Protein AF-A0A9X3HUL2-F1 (afdb_monomer_lite)

Sequence (38 aa):
YQAQIA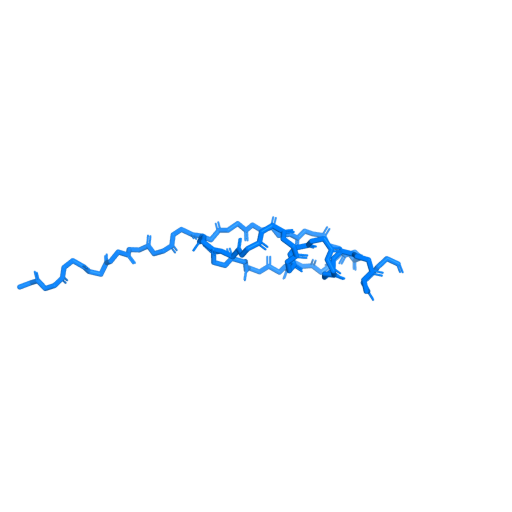TANMTLLVNDVELSIPQGTPATYLAELIGALS

Radius of gyration: 12.44 Å; chains: 1; bounding box: 20×14×39 Å

Structure (mmCIF, N/CA/C/O backbone):
data_AF-A0A9X3HUL2-F1
#
_entry.id   AF-A0A9X3HUL2-F1
#
loop_
_atom_site.group_PDB
_atom_site.id
_atom_site.type_symbol
_atom_site.label_atom_id
_atom_site.label_alt_id
_atom_site.label_comp_id
_atom_site.label_asym_id
_atom_site.label_entity_id
_atom_site.label_seq_id
_atom_site.pdbx_PDB_ins_code
_atom_site.Cartn_x
_atom_site.Cartn_y
_atom_site.Cartn_z
_atom_site.occupancy
_atom_site.B_iso_or_equiv
_atom_site.auth_seq_id
_atom_site.auth_comp_id
_atom_site.auth_asym_id
_atom_site.auth_atom_id
_atom_site.pdbx_PDB_model_num
ATOM 1 N N . TYR A 1 1 ? -10.660 7.397 28.254 1.00 43.47 1 TYR A N 1
ATOM 2 C CA . TYR A 1 1 ? -10.934 7.232 26.817 1.00 43.47 1 TYR A CA 1
ATOM 3 C C . TYR A 1 1 ? -9.704 7.671 26.048 1.00 43.47 1 TYR A C 1
ATOM 5 O O . TYR A 1 1 ? -9.475 8.865 25.921 1.00 43.47 1 TYR A O 1
ATOM 13 N N . GLN A 1 2 ? -8.862 6.731 25.616 1.00 48.66 2 GLN A N 1
ATOM 14 C CA . GLN A 1 2 ? -7.909 7.047 24.555 1.00 48.66 2 GLN A CA 1
ATOM 15 C C . GLN A 1 2 ? -8.756 7.179 23.293 1.00 48.66 2 GLN A C 1
ATOM 17 O O . GLN A 1 2 ? -9.480 6.245 22.951 1.00 48.66 2 GLN A O 1
ATOM 22 N N . ALA A 1 3 ? -8.766 8.357 22.672 1.00 55.81 3 ALA A N 1
ATOM 23 C CA . ALA A 1 3 ? -9.357 8.491 21.354 1.00 55.81 3 ALA A CA 1
ATOM 24 C C . ALA A 1 3 ? -8.592 7.518 20.456 1.00 55.81 3 ALA A C 1
ATOM 26 O O . ALA A 1 3 ? -7.403 7.725 20.211 1.00 55.81 3 ALA A O 1
ATOM 27 N N . GLN A 1 4 ? -9.236 6.430 20.019 1.00 57.88 4 GLN A N 1
ATOM 28 C CA . GLN A 1 4 ? -8.733 5.725 18.854 1.00 57.88 4 GLN A CA 1
ATOM 29 C C . GLN A 1 4 ? -8.762 6.795 17.764 1.00 57.88 4 GLN A C 1
ATOM 31 O O . GLN A 1 4 ? -9.829 7.278 17.379 1.00 57.88 4 GLN A O 1
ATOM 36 N N . ILE A 1 5 ? -7.597 7.291 17.360 1.00 58.38 5 ILE A N 1
ATOM 37 C CA . ILE A 1 5 ? -7.535 8.066 16.135 1.00 58.38 5 ILE A CA 1
ATOM 38 C C . ILE A 1 5 ? -7.926 7.033 15.095 1.00 58.38 5 ILE A C 1
ATOM 40 O O . ILE A 1 5 ? -7.156 6.109 14.844 1.00 58.38 5 ILE A O 1
ATOM 44 N N . ALA A 1 6 ? -9.157 7.115 14.589 1.00 61.19 6 ALA A N 1
ATOM 45 C CA . ALA A 1 6 ? -9.540 6.379 13.403 1.00 61.19 6 ALA A CA 1
ATOM 46 C C . ALA A 1 6 ? -8.556 6.849 12.336 1.00 61.19 6 ALA A C 1
ATOM 48 O O . ALA A 1 6 ? -8.681 7.956 11.811 1.00 61.19 6 ALA A O 1
ATOM 49 N N . THR A 1 7 ? -7.482 6.087 12.146 1.00 66.88 7 THR A N 1
ATOM 50 C CA . THR A 1 7 ? -6.493 6.386 11.128 1.00 66.88 7 THR A CA 1
ATOM 51 C C . THR A 1 7 ? -7.271 6.252 9.839 1.00 66.88 7 THR A C 1
ATOM 53 O O . THR A 1 7 ? -7.730 5.161 9.508 1.00 66.88 7 THR A O 1
ATOM 56 N N . ALA A 1 8 ? -7.568 7.380 9.194 1.00 82.81 8 ALA A N 1
ATOM 57 C CA . ALA A 1 8 ? -8.249 7.319 7.918 1.00 82.81 8 ALA A CA 1
ATOM 58 C C . ALA A 1 8 ? -7.376 6.476 6.974 1.00 82.81 8 ALA A C 1
ATOM 60 O O . ALA A 1 8 ? -6.149 6.465 7.087 1.00 82.81 8 ALA A O 1
ATOM 61 N N . ASN A 1 9 ? -7.999 5.734 6.072 1.00 90.06 9 ASN A N 1
ATOM 62 C CA . ASN A 1 9 ? -7.275 4.977 5.065 1.00 90.06 9 ASN A CA 1
ATOM 63 C C . ASN A 1 9 ? -7.517 5.631 3.705 1.00 90.06 9 ASN A C 1
ATOM 65 O O . ASN A 1 9 ? -8.605 6.135 3.431 1.00 90.06 9 ASN A O 1
ATOM 69 N N . MET A 1 10 ? -6.491 5.637 2.864 1.00 90.00 10 MET A N 1
ATOM 70 C CA . MET A 1 10 ? -6.585 5.917 1.435 1.00 90.00 10 MET A CA 1
ATOM 71 C C . MET A 1 10 ? -6.714 4.601 0.683 1.00 90.00 10 MET A C 1
ATOM 73 O O . MET A 1 10 ? -6.176 3.589 1.115 1.00 90.00 10 MET A O 1
ATOM 77 N N . THR A 1 11 ? -7.404 4.613 -0.451 1.00 91.94 11 THR A N 1
ATOM 78 C CA . THR A 1 11 ? -7.470 3.445 -1.337 1.00 91.94 11 THR A CA 1
ATOM 79 C C . THR A 1 11 ? -6.555 3.683 -2.529 1.00 91.94 11 THR A C 1
ATOM 81 O O . THR A 1 11 ? -6.656 4.723 -3.180 1.00 91.94 11 THR A O 1
ATOM 84 N N . LEU A 1 12 ? -5.655 2.738 -2.792 1.00 90.31 12 LEU A N 1
ATOM 85 C CA . LEU A 1 12 ? -4.835 2.688 -3.999 1.00 90.31 12 LEU A CA 1
ATOM 86 C C . LEU A 1 12 ? -5.373 1.560 -4.886 1.00 90.31 12 LEU A C 1
ATOM 88 O O . LEU A 1 12 ? -5.415 0.416 -4.444 1.00 90.31 12 LEU A O 1
ATOM 92 N N . LEU A 1 13 ? -5.783 1.879 -6.113 1.00 92.25 13 LEU A N 1
ATOM 93 C CA . LEU A 1 13 ? -6.242 0.893 -7.092 1.00 92.25 13 LEU A CA 1
ATOM 94 C C . LEU A 1 13 ? -5.119 0.613 -8.097 1.00 92.25 13 LEU A C 1
ATOM 96 O O . LEU A 1 13 ? -4.681 1.532 -8.792 1.00 92.25 13 LEU A O 1
ATOM 100 N N . VAL A 1 14 ? -4.656 -0.636 -8.172 1.00 89.00 14 VAL A N 1
ATOM 101 C CA . VAL A 1 14 ? -3.589 -1.072 -9.090 1.00 89.00 14 VAL A CA 1
ATOM 102 C C . VAL A 1 14 ? -3.954 -2.431 -9.676 1.00 89.00 14 VAL A C 1
ATOM 104 O O . VAL A 1 14 ? -4.208 -3.358 -8.918 1.00 89.00 14 VAL A O 1
ATOM 107 N N . ASN A 1 15 ? -3.964 -2.572 -11.006 1.00 88.88 15 ASN A N 1
ATOM 108 C CA . ASN A 1 15 ? -4.306 -3.830 -11.695 1.00 88.88 15 ASN A CA 1
ATOM 109 C C . ASN A 1 15 ? -5.613 -4.472 -11.179 1.00 88.88 15 ASN A C 1
ATOM 111 O O . ASN A 1 15 ? -5.644 -5.662 -10.880 1.00 88.88 15 ASN A O 1
ATOM 115 N N . ASP A 1 16 ? -6.662 -3.660 -11.000 1.00 89.75 16 ASP A N 1
ATOM 116 C CA . ASP A 1 16 ? -7.962 -4.065 -10.431 1.00 89.75 16 ASP A CA 1
ATOM 117 C C . ASP A 1 16 ? -7.914 -4.574 -8.972 1.00 89.75 16 ASP A C 1
ATOM 119 O O . ASP A 1 16 ? -8.907 -5.081 -8.447 1.00 89.75 16 ASP A O 1
ATOM 123 N N . VAL A 1 17 ? -6.783 -4.403 -8.280 1.00 90.69 17 VAL A N 1
ATOM 124 C CA . VAL A 1 17 ? -6.618 -4.690 -6.851 1.00 90.69 17 VAL A CA 1
ATOM 125 C C . VAL A 1 17 ? -6.725 -3.399 -6.046 1.00 90.69 17 VAL A C 1
ATOM 127 O O . VAL A 1 17 ? -5.999 -2.435 -6.290 1.00 90.69 17 VAL A O 1
ATOM 130 N N . GLU A 1 18 ? -7.606 -3.393 -5.046 1.00 94.31 18 GLU A N 1
ATOM 131 C CA . GLU A 1 18 ? -7.729 -2.309 -4.070 1.00 94.31 18 GLU A CA 1
ATOM 132 C C . GLU A 1 18 ? -6.838 -2.564 -2.851 1.00 94.31 18 GLU A C 1
ATOM 134 O O . GLU A 1 18 ? -6.961 -3.577 -2.159 1.00 94.31 18 GLU A O 1
ATOM 139 N N . LEU A 1 19 ? -5.958 -1.611 -2.553 1.00 91.94 19 LEU A N 1
ATOM 140 C CA . LEU A 1 19 ? -5.105 -1.617 -1.370 1.00 91.94 19 LEU A CA 1
ATOM 141 C C . LEU A 1 19 ? -5.534 -0.502 -0.415 1.00 91.94 19 LEU A C 1
ATOM 143 O O . LEU A 1 19 ? -5.563 0.673 -0.779 1.00 91.94 19 LEU A O 1
ATOM 147 N N . SER A 1 20 ? -5.832 -0.869 0.832 1.00 93.06 20 SER A N 1
ATOM 148 C CA . SER A 1 20 ? -6.129 0.081 1.906 1.00 93.06 20 SER A CA 1
ATOM 149 C C . SER A 1 20 ? -4.832 0.552 2.564 1.00 93.06 20 SER A C 1
ATOM 151 O O . SER A 1 20 ? -4.157 -0.218 3.245 1.00 93.06 20 SER A O 1
ATOM 153 N N . ILE A 1 21 ? -4.512 1.832 2.406 1.00 92.62 21 ILE A N 1
ATOM 154 C CA . ILE A 1 21 ? -3.281 2.461 2.877 1.00 92.62 21 ILE A CA 1
ATOM 155 C C . ILE A 1 21 ? -3.559 3.370 4.084 1.00 92.62 21 ILE A C 1
ATOM 157 O O . ILE A 1 21 ? -4.322 4.327 3.951 1.00 92.62 21 ILE A O 1
ATOM 161 N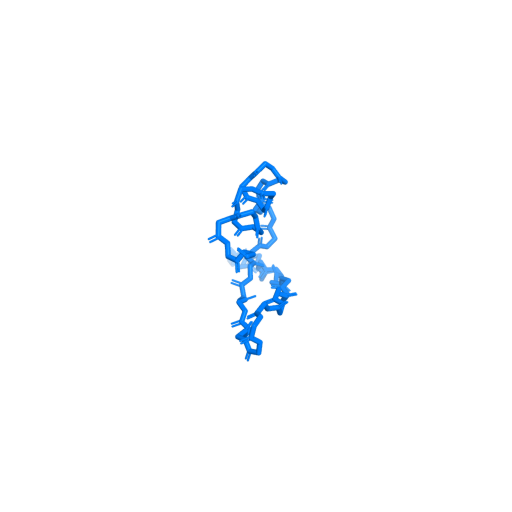 N . PRO A 1 22 ? -2.927 3.151 5.247 1.00 91.25 22 PRO A N 1
ATOM 162 C CA . PRO A 1 22 ? -3.095 4.028 6.405 1.00 91.25 22 PRO A CA 1
ATOM 163 C C . PRO A 1 22 ? -2.648 5.476 6.143 1.00 91.25 22 PRO A C 1
ATOM 165 O O . PRO A 1 22 ? -1.600 5.715 5.533 1.00 91.25 22 PRO A O 1
ATOM 168 N N . GLN A 1 23 ? -3.397 6.459 6.657 1.00 84.50 23 GLN A N 1
ATOM 169 C CA . GLN A 1 23 ? -2.922 7.844 6.751 1.00 84.50 23 GLN A CA 1
ATOM 170 C C . GLN A 1 23 ? -1.598 7.892 7.524 1.00 84.50 23 GLN A C 1
ATOM 172 O O . GLN A 1 23 ? -1.440 7.241 8.554 1.00 84.50 23 GLN A O 1
ATOM 177 N N . GLY A 1 24 ? -0.653 8.691 7.031 1.00 87.31 24 GLY A N 1
ATOM 178 C CA . GLY A 1 24 ? 0.703 8.762 7.580 1.00 87.31 24 GLY A CA 1
ATOM 179 C C . GLY A 1 24 ? 1.691 7.796 6.927 1.00 87.31 24 GLY A C 1
ATOM 180 O O . GLY A 1 24 ? 2.872 7.832 7.268 1.00 87.31 24 GLY A O 1
ATOM 181 N N . THR A 1 25 ? 1.248 6.985 5.958 1.00 90.00 25 THR A N 1
ATOM 182 C CA . THR A 1 25 ? 2.167 6.240 5.088 1.00 90.00 25 THR A CA 1
ATOM 183 C C . THR A 1 25 ? 3.100 7.226 4.372 1.00 90.00 25 THR A C 1
ATOM 185 O O . THR A 1 25 ? 2.610 8.156 3.723 1.00 90.00 25 THR A O 1
ATOM 188 N N . PRO A 1 26 ? 4.432 7.068 4.482 1.00 94.38 26 PRO A N 1
ATOM 189 C CA . PRO A 1 26 ? 5.380 7.966 3.836 1.00 94.38 26 PRO A CA 1
ATOM 190 C C . PRO A 1 26 ? 5.205 7.998 2.316 1.00 94.38 26 PRO A C 1
ATOM 192 O O . PRO A 1 26 ? 5.041 6.961 1.675 1.00 94.38 26 PRO A O 1
ATOM 195 N N . ALA A 1 27 ? 5.323 9.186 1.723 1.00 92.38 27 ALA A N 1
ATOM 196 C CA . ALA A 1 27 ? 5.217 9.353 0.273 1.00 92.38 27 ALA A CA 1
ATOM 197 C C . ALA A 1 27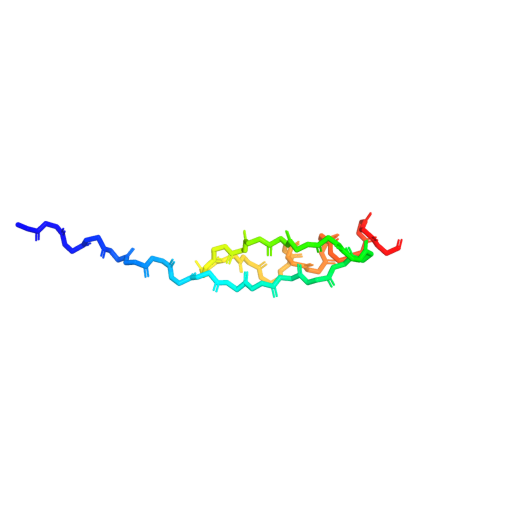 ? 6.292 8.569 -0.503 1.00 92.38 27 ALA A C 1
ATOM 199 O O . ALA A 1 27 ? 6.038 8.121 -1.616 1.00 92.38 27 ALA A O 1
ATOM 200 N N . THR A 1 28 ? 7.471 8.363 0.093 1.00 96.06 28 THR A N 1
ATOM 201 C CA . THR A 1 28 ? 8.537 7.541 -0.496 1.00 96.06 28 THR A CA 1
ATOM 202 C C . THR A 1 28 ? 8.095 6.091 -0.652 1.00 96.06 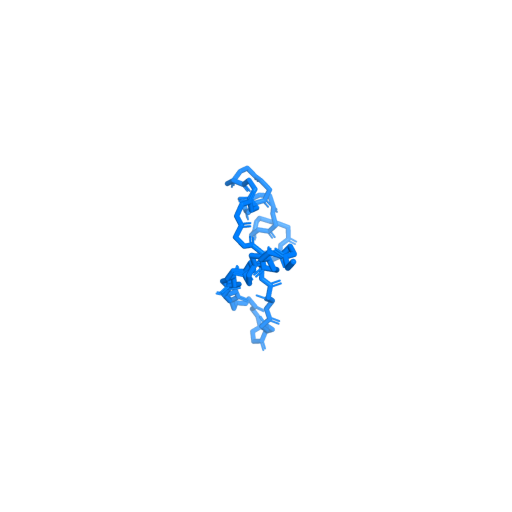28 THR A C 1
ATOM 204 O O . THR A 1 28 ? 8.210 5.541 -1.739 1.00 96.06 28 THR A O 1
ATOM 207 N N . TYR A 1 29 ? 7.488 5.521 0.391 1.00 93.31 29 TYR A N 1
ATOM 208 C CA . TYR A 1 29 ? 6.970 4.157 0.365 1.00 93.31 29 TYR A CA 1
ATOM 209 C C . TYR A 1 29 ? 5.839 3.999 -0.655 1.00 93.31 29 TYR A C 1
ATOM 211 O O . TYR A 1 29 ? 5.772 2.998 -1.358 1.00 93.31 29 TYR A O 1
ATOM 219 N N . LEU A 1 30 ? 4.970 5.009 -0.784 1.00 92.31 30 LEU A N 1
ATOM 220 C CA . LEU A 1 30 ? 3.937 5.024 -1.822 1.00 92.31 30 LEU A CA 1
ATOM 221 C C . LEU A 1 30 ? 4.540 4.984 -3.231 1.00 92.31 30 LEU A C 1
ATOM 223 O O . LEU A 1 30 ? 4.073 4.216 -4.066 1.00 92.31 30 LEU A O 1
ATOM 227 N N . ALA A 1 31 ? 5.576 5.783 -3.498 1.00 93.62 31 ALA A N 1
ATOM 228 C CA . ALA A 1 31 ? 6.242 5.798 -4.798 1.00 93.62 31 ALA A CA 1
ATOM 229 C C . ALA A 1 31 ? 6.932 4.459 -5.109 1.00 93.62 31 ALA A C 1
ATOM 231 O O . ALA A 1 31 ? 6.813 3.955 -6.226 1.00 93.62 31 ALA A O 1
ATOM 232 N N . GLU A 1 32 ? 7.600 3.862 -4.118 1.00 95.56 32 GLU A N 1
ATOM 233 C CA . GLU A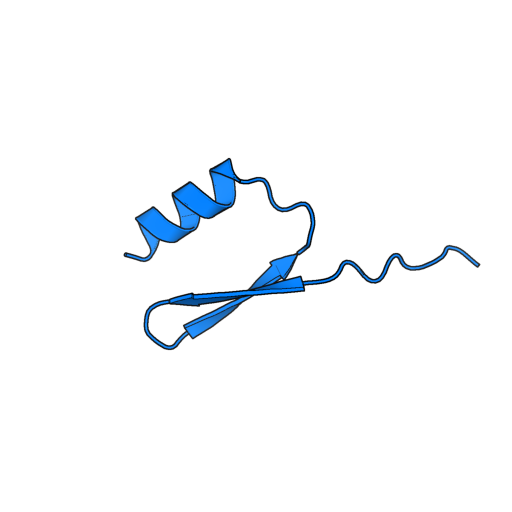 1 32 ? 8.207 2.531 -4.234 1.00 95.56 32 GLU A CA 1
ATOM 234 C C . GLU A 1 32 ? 7.153 1.454 -4.508 1.00 95.56 32 GLU A C 1
ATOM 236 O O . GLU A 1 32 ? 7.330 0.638 -5.411 1.00 95.56 32 GLU A O 1
ATOM 241 N N . LEU A 1 33 ? 6.035 1.479 -3.775 1.00 92.31 33 LEU A N 1
ATOM 242 C CA . LEU A 1 33 ? 4.933 0.538 -3.951 1.00 92.31 33 LEU A CA 1
ATOM 243 C C . LEU A 1 33 ? 4.326 0.649 -5.353 1.00 92.31 33 LEU A C 1
ATOM 245 O O . LEU A 1 33 ? 4.121 -0.366 -6.008 1.00 92.31 33 LEU A O 1
ATOM 249 N N . ILE A 1 34 ? 4.076 1.868 -5.836 1.00 91.44 34 ILE A N 1
ATOM 250 C CA . ILE A 1 34 ? 3.543 2.092 -7.186 1.00 91.44 34 ILE A CA 1
ATOM 251 C C . ILE A 1 34 ? 4.516 1.558 -8.246 1.00 91.44 34 ILE A C 1
ATOM 253 O O . ILE A 1 34 ? 4.079 0.870 -9.162 1.00 91.44 34 ILE A O 1
ATOM 257 N N . GLY A 1 35 ? 5.820 1.821 -8.110 1.00 92.88 35 GLY A N 1
ATOM 258 C CA . GLY A 1 35 ? 6.824 1.334 -9.062 1.00 92.88 35 GLY A CA 1
ATOM 259 C C . GLY A 1 35 ? 7.060 -0.180 -9.012 1.00 92.88 35 GLY A C 1
ATOM 260 O O . GLY A 1 35 ? 7.442 -0.773 -10.014 1.00 92.88 35 GLY A O 1
ATOM 261 N N . ALA A 1 36 ? 6.834 -0.824 -7.866 1.00 92.75 36 ALA A N 1
ATOM 262 C CA . ALA A 1 36 ? 6.943 -2.277 -7.737 1.00 92.75 36 ALA A CA 1
ATOM 263 C C . ALA A 1 36 ? 5.723 -3.027 -8.302 1.00 92.75 36 ALA A C 1
ATOM 265 O O . ALA A 1 36 ? 5.832 -4.214 -8.607 1.00 92.75 36 ALA A O 1
ATOM 266 N N . LEU A 1 37 ? 4.568 -2.359 -8.397 1.00 89.62 37 LEU A N 1
ATOM 267 C CA . LEU A 1 37 ? 3.304 -2.946 -8.854 1.00 89.62 37 LEU A CA 1
ATOM 268 C C . LEU A 1 37 ? 2.928 -2.575 -10.303 1.00 89.62 37 LEU A C 1
ATOM 270 O O . LEU A 1 37 ? 1.927 -3.090 -10.806 1.00 89.62 37 LEU A O 1
ATOM 274 N N . SER A 1 38 ? 3.685 -1.674 -10.941 1.00 77.31 38 SER A N 1
ATOM 275 C CA . SER A 1 38 ? 3.503 -1.232 -12.334 1.00 77.31 38 SER A CA 1
ATOM 276 C C . SER A 1 38 ? 3.997 -2.234 -13.368 1.00 77.31 38 SER A C 1
ATOM 278 O O . SER A 1 38 ? 5.075 -2.821 -13.122 1.00 77.31 38 SER A O 1
#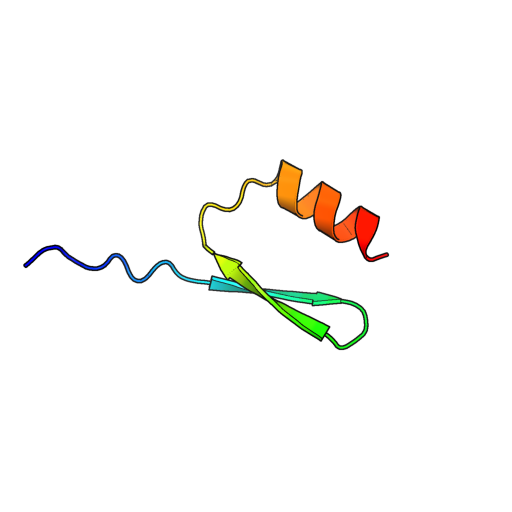

Foldseek 3Di:
DPPPPPQQWDWDAAPNDTDTHGPVPDPVVVVVVVVVRD

Secondary structure (DSSP, 8-state):
--------EEEEEETTEEEEEETT--HHHHHHHHHHH-

pLDDT: mean 84.39, std 14.23, range [43.47, 96.06]

Organism: NCBI:txid2829489